Protein AF-A0A1V0DX61-F1 (afdb_monomer_lite)

Structure (mmCIF, N/CA/C/O backbone):
data_AF-A0A1V0DX61-F1
#
_entry.id   AF-A0A1V0DX61-F1
#
loop_
_atom_site.group_PDB
_atom_site.id
_atom_site.type_symbol
_atom_site.label_atom_id
_atom_site.label_alt_id
_atom_site.label_comp_id
_atom_site.label_asym_id
_atom_site.label_entity_id
_atom_site.label_seq_id
_atom_site.pdbx_PDB_ins_code
_atom_site.Cartn_x
_atom_site.Cartn_y
_atom_site.Cartn_z
_atom_site.occupancy
_atom_site.B_iso_or_equiv
_atom_site.auth_seq_id
_atom_site.auth_comp_id
_atom_site.auth_asym_id
_atom_site.auth_atom_id
_atom_site.pdbx_PDB_model_num
ATOM 1 N N . MET A 1 1 ? 13.771 -1.315 5.358 1.00 57.19 1 MET A N 1
ATOM 2 C CA . MET A 1 1 ? 13.101 -0.155 4.737 1.00 57.19 1 MET A CA 1
ATOM 3 C C . MET A 1 1 ? 11.664 -0.553 4.451 1.00 57.19 1 MET A C 1
ATOM 5 O O . MET A 1 1 ? 11.462 -1.501 3.705 1.00 57.19 1 MET A O 1
ATOM 9 N N . GLY A 1 2 ? 10.709 0.043 5.165 1.00 84.00 2 GLY A N 1
ATOM 10 C CA . GLY A 1 2 ? 9.272 -0.198 4.989 1.00 84.00 2 GLY A CA 1
ATOM 11 C C . GLY A 1 2 ? 8.621 0.921 4.179 1.00 84.00 2 GLY A C 1
ATOM 12 O O . GLY A 1 2 ? 9.331 1.740 3.602 1.00 84.00 2 GLY A O 1
ATOM 13 N N . LEU A 1 3 ? 7.287 0.961 4.171 1.00 88.50 3 LEU A N 1
ATOM 14 C CA . LEU 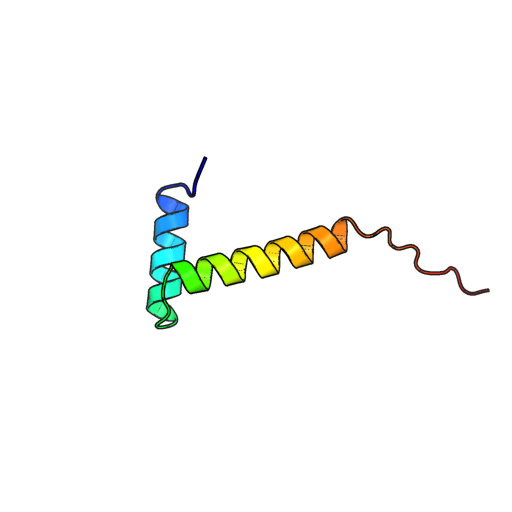A 1 3 ? 6.540 2.075 3.583 1.00 88.50 3 LEU A CA 1
ATOM 15 C C . LEU A 1 3 ? 6.928 3.390 4.267 1.00 88.50 3 LEU A C 1
ATOM 17 O O . LEU A 1 3 ? 7.052 3.446 5.496 1.00 88.50 3 LEU A O 1
ATOM 21 N N . THR A 1 4 ? 7.083 4.447 3.479 1.00 95.50 4 THR A N 1
ATOM 22 C CA . THR A 1 4 ? 7.153 5.814 3.991 1.00 95.50 4 THR A CA 1
ATOM 23 C C . THR A 1 4 ? 5.833 6.184 4.686 1.00 95.50 4 THR A C 1
ATOM 25 O O . THR A 1 4 ? 4.796 5.557 4.437 1.00 95.50 4 THR A O 1
ATOM 28 N N . PRO A 1 5 ? 5.819 7.209 5.557 1.00 95.19 5 PRO A N 1
ATOM 29 C CA . PRO A 1 5 ? 4.587 7.644 6.215 1.00 95.19 5 PRO A CA 1
ATOM 30 C C . PRO A 1 5 ? 3.465 8.003 5.230 1.00 95.19 5 PRO A C 1
ATOM 32 O O . PRO A 1 5 ? 2.304 7.700 5.495 1.00 95.19 5 PRO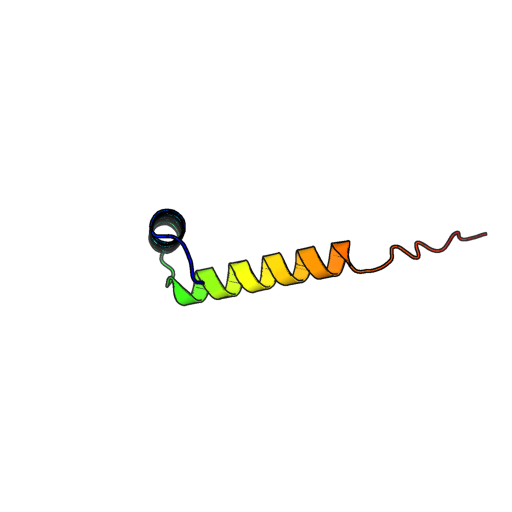 A O 1
ATOM 35 N N . VAL A 1 6 ? 3.819 8.594 4.083 1.00 96.38 6 VAL A N 1
ATOM 36 C CA . VAL A 1 6 ? 2.866 8.965 3.027 1.00 96.38 6 V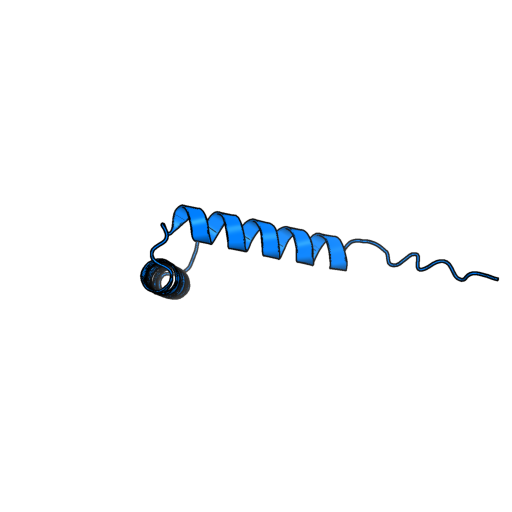AL A CA 1
ATOM 37 C C . VAL A 1 6 ? 2.259 7.718 2.388 1.00 96.38 6 VAL A C 1
ATOM 39 O O . VAL A 1 6 ? 1.042 7.563 2.406 1.00 96.38 6 VAL A O 1
ATOM 42 N N . GLU A 1 7 ? 3.089 6.777 1.930 1.00 95.38 7 GLU A N 1
ATOM 43 C CA . GLU A 1 7 ? 2.616 5.525 1.315 1.00 95.38 7 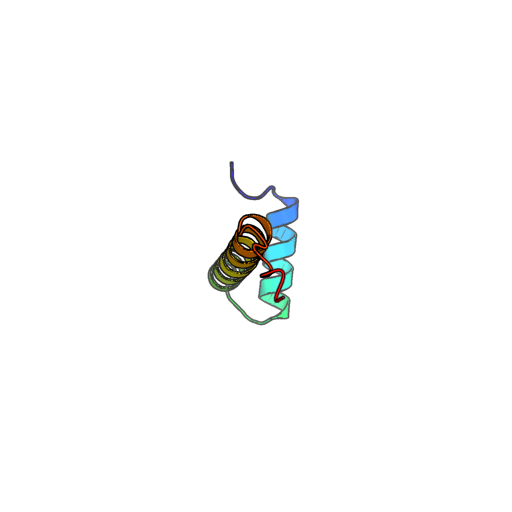GLU A CA 1
ATOM 44 C C . GLU A 1 7 ? 1.759 4.695 2.284 1.00 95.38 7 GLU A C 1
ATOM 46 O O . GLU A 1 7 ? 0.776 4.064 1.891 1.00 95.38 7 GLU A O 1
ATOM 51 N N . ARG A 1 8 ? 2.102 4.702 3.580 1.00 94.94 8 ARG A N 1
ATOM 52 C CA . ARG A 1 8 ? 1.288 4.053 4.615 1.00 94.94 8 ARG A CA 1
ATOM 53 C C . ARG A 1 8 ? -0.081 4.720 4.746 1.00 94.94 8 ARG A C 1
ATOM 55 O O . ARG A 1 8 ? -1.077 4.007 4.815 1.00 94.94 8 ARG A O 1
ATOM 62 N N . GLY A 1 9 ? -0.134 6.052 4.747 1.00 96.75 9 GLY A N 1
ATOM 63 C CA . GLY A 1 9 ? -1.385 6.809 4.805 1.00 96.75 9 GLY A CA 1
ATOM 64 C C . GLY A 1 9 ? -2.278 6.581 3.582 1.00 96.75 9 GLY A C 1
ATOM 65 O O . GLY A 1 9 ? -3.491 6.432 3.721 1.00 96.75 9 GLY A O 1
ATOM 66 N N . GLU A 1 10 ? -1.696 6.486 2.388 1.00 96.50 10 GLU A N 1
ATOM 67 C CA . GLU A 1 10 ? -2.427 6.137 1.163 1.00 96.50 10 GLU A CA 1
ATOM 68 C C . GLU A 1 10 ? -3.010 4.719 1.237 1.00 96.50 10 GLU A C 1
ATOM 70 O O . GLU A 1 10 ? -4.183 4.500 0.920 1.00 96.50 10 GLU A O 1
ATOM 75 N N . LEU A 1 11 ? -2.220 3.753 1.721 1.00 96.06 11 LEU A N 1
ATOM 76 C CA . LEU A 1 11 ? -2.668 2.373 1.900 1.00 96.06 11 LEU A CA 1
ATOM 77 C C . LEU A 1 11 ? -3.787 2.259 2.947 1.00 96.06 11 LEU A C 1
ATOM 79 O O . LEU A 1 11 ? -4.737 1.500 2.747 1.00 96.06 11 LEU A O 1
ATOM 83 N N .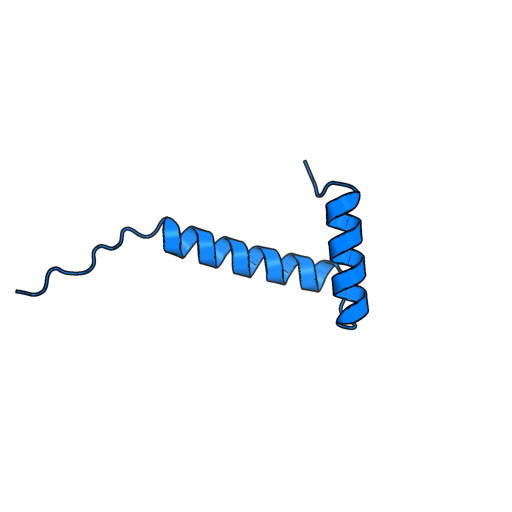 GLU A 1 12 ? -3.689 3.007 4.046 1.00 96.88 12 GLU A N 1
ATOM 84 C CA . GLU A 1 12 ? -4.719 3.101 5.087 1.00 96.88 12 GLU A CA 1
ATOM 85 C C . GLU A 1 12 ? -6.034 3.655 4.533 1.00 96.88 12 GLU A C 1
ATOM 87 O O . GLU A 1 12 ? -7.091 3.052 4.734 1.00 96.88 12 GLU A O 1
ATOM 92 N N . GLN A 1 13 ? -5.976 4.748 3.768 1.00 97.31 13 GLN A N 1
ATOM 93 C CA . GLN A 1 13 ? -7.154 5.334 3.129 1.00 97.31 13 GLN A CA 1
ATOM 94 C C . GLN A 1 13 ? -7.798 4.372 2.131 1.00 97.31 13 GLN A C 1
ATOM 96 O O . GLN A 1 13 ? -9.016 4.193 2.141 1.00 97.31 13 GLN A O 1
ATOM 101 N N . LEU A 1 14 ? -6.997 3.710 1.296 1.00 96.06 14 LEU A N 1
ATOM 102 C CA . LEU A 1 14 ? -7.499 2.730 0.337 1.00 96.06 14 LEU A CA 1
ATOM 103 C C . LEU A 1 14 ? -8.157 1.533 1.039 1.00 96.06 14 LEU A C 1
ATOM 105 O O . LEU A 1 14 ? -9.205 1.049 0.605 1.00 96.06 14 LEU A O 1
ATOM 109 N N . ALA A 1 15 ? -7.555 1.048 2.126 1.00 97.12 15 ALA A N 1
ATOM 110 C CA . ALA A 1 15 ? -8.105 -0.034 2.931 1.00 97.12 15 ALA A CA 1
ATOM 111 C C . ALA A 1 15 ? -9.459 0.360 3.548 1.00 97.12 15 ALA A C 1
ATOM 113 O O . ALA A 1 15 ? -10.424 -0.401 3.427 1.00 97.12 15 ALA A O 1
ATOM 114 N N . ALA A 1 16 ? -9.557 1.573 4.106 1.00 97.12 16 ALA A N 1
ATOM 115 C CA . ALA A 1 16 ? -10.797 2.124 4.649 1.00 97.12 16 ALA A CA 1
ATOM 116 C C . ALA A 1 16 ? -11.888 2.263 3.573 1.00 97.12 16 ALA A C 1
ATOM 118 O O . ALA A 1 16 ? -12.995 1.762 3.756 1.00 97.12 16 ALA A O 1
ATOM 119 N N . GLN A 1 17 ? -11.561 2.840 2.411 1.00 97.44 17 GLN A N 1
ATOM 120 C CA . GLN A 1 17 ? -12.493 2.987 1.281 1.00 97.44 17 GLN A CA 1
ATOM 121 C C . GLN A 1 17 ? -13.058 1.648 0.795 1.00 97.44 17 GLN A C 1
ATOM 123 O O . GLN A 1 17 ? -14.189 1.576 0.322 1.00 97.44 17 GLN A O 1
ATOM 128 N N . ARG A 1 18 ? -12.268 0.575 0.883 1.00 95.38 18 ARG A N 1
ATOM 129 C CA . ARG A 1 18 ? -12.666 -0.766 0.438 1.00 95.38 18 ARG A CA 1
ATOM 130 C C . ARG A 1 18 ? -13.250 -1.626 1.558 1.00 95.38 18 ARG A C 1
ATOM 132 O O . ARG A 1 18 ? -13.556 -2.783 1.289 1.00 95.38 18 ARG A O 1
ATOM 139 N N . ASN A 1 19 ? -13.377 -1.098 2.778 1.00 97.12 19 ASN A N 1
ATOM 140 C CA . ASN A 1 19 ? -13.776 -1.838 3.977 1.00 97.12 19 ASN A CA 1
ATOM 141 C C . ASN A 1 19 ? -12.962 -3.136 4.172 1.00 97.12 19 ASN A C 1
ATOM 143 O O . ASN A 1 19 ? -13.499 -4.212 4.438 1.00 97.12 19 ASN A O 1
ATOM 147 N N . ARG A 1 20 ? -11.643 -3.055 3.957 1.00 96.44 20 ARG A N 1
ATOM 148 C CA . ARG A 1 20 ? -10.704 -4.181 4.083 1.00 96.44 20 ARG A CA 1
ATOM 149 C C . ARG A 1 20 ? -9.584 -3.835 5.055 1.00 96.44 20 ARG A C 1
ATOM 151 O O . ARG A 1 20 ? -9.290 -2.672 5.298 1.00 96.44 20 ARG A O 1
ATOM 158 N N . SER A 1 21 ? -8.916 -4.854 5.596 1.00 97.50 21 SER A N 1
ATOM 159 C CA . SER A 1 21 ? -7.740 -4.636 6.443 1.00 97.50 21 SER A CA 1
ATOM 160 C C . SER A 1 21 ? -6.513 -4.229 5.621 1.00 97.50 21 SER A C 1
ATOM 162 O O . SER A 1 21 ? -6.301 -4.721 4.507 1.00 97.50 21 SER A O 1
ATOM 164 N N . ILE A 1 22 ? -5.655 -3.392 6.215 1.00 95.88 22 ILE A N 1
ATOM 165 C CA . ILE A 1 22 ? -4.377 -2.942 5.633 1.00 95.88 22 ILE A CA 1
ATOM 166 C C . ILE A 1 22 ? -3.529 -4.140 5.191 1.00 95.88 22 ILE A C 1
ATOM 168 O O . ILE A 1 22 ? -3.037 -4.175 4.068 1.00 95.88 22 ILE A O 1
ATOM 172 N N . SER A 1 23 ? -3.411 -5.169 6.035 1.00 95.50 23 SER A N 1
ATOM 173 C CA . SER A 1 23 ? -2.624 -6.372 5.733 1.00 95.50 23 SER A CA 1
ATOM 174 C C . SER A 1 23 ? -3.160 -7.148 4.527 1.00 95.50 23 SER A C 1
ATOM 176 O O . SER A 1 23 ? -2.381 -7.718 3.764 1.00 95.50 23 SER A O 1
ATOM 178 N N . SER A 1 24 ? -4.483 -7.187 4.340 1.00 96.44 24 SER A N 1
ATOM 179 C CA . SER A 1 24 ? -5.095 -7.829 3.171 1.00 96.44 24 SER A CA 1
ATOM 180 C C . SER A 1 24 ? -4.770 -7.055 1.892 1.00 96.44 24 SER A C 1
ATOM 182 O O . SER A 1 24 ? -4.328 -7.655 0.910 1.00 96.44 24 SER A O 1
ATOM 184 N N . MET A 1 25 ? -4.888 -5.724 1.944 1.00 96.12 25 MET A N 1
ATOM 185 C CA . MET A 1 25 ? -4.546 -4.838 0.830 1.00 96.12 25 MET A CA 1
ATOM 186 C C . MET A 1 25 ? -3.057 -4.922 0.473 1.00 96.12 25 MET A C 1
ATOM 188 O O . MET A 1 25 ? -2.706 -5.100 -0.690 1.00 96.12 25 MET A O 1
ATOM 192 N N . ALA A 1 26 ? -2.175 -4.902 1.475 1.00 94.69 26 ALA A N 1
ATOM 193 C CA . ALA A 1 26 ? -0.734 -5.045 1.284 1.00 94.69 26 ALA A CA 1
ATOM 194 C C . ALA A 1 26 ? -0.380 -6.359 0.568 1.00 94.69 26 ALA A C 1
ATOM 196 O O . ALA A 1 26 ? 0.382 -6.361 -0.396 1.00 94.69 26 ALA A O 1
ATOM 197 N N . ARG A 1 27 ? -0.976 -7.485 0.988 1.00 95.50 27 ARG A N 1
ATOM 198 C CA . ARG A 1 27 ? -0.763 -8.787 0.330 1.00 95.50 27 ARG A CA 1
ATOM 199 C C . ARG A 1 27 ? -1.241 -8.788 -1.119 1.00 95.50 27 ARG A C 1
ATOM 201 O O . ARG A 1 27 ? -0.618 -9.431 -1.958 1.00 95.50 27 ARG A O 1
ATOM 208 N N . GLU A 1 28 ? -2.346 -8.112 -1.415 1.00 95.38 28 GLU A N 1
ATOM 209 C CA . GLU A 1 28 ? -2.848 -7.980 -2.782 1.00 95.38 28 GLU A CA 1
ATOM 210 C C . GLU A 1 28 ? -1.880 -7.185 -3.659 1.00 95.38 28 GLU A C 1
ATOM 212 O O . GLU A 1 28 ? -1.484 -7.679 -4.714 1.00 95.38 28 GLU A O 1
ATOM 217 N N . LEU A 1 29 ? -1.416 -6.027 -3.185 1.00 93.62 29 LEU A N 1
ATOM 218 C CA . LEU A 1 29 ? -0.437 -5.203 -3.896 1.00 93.62 29 LEU A CA 1
ATOM 219 C C . LEU A 1 29 ? 0.880 -5.950 -4.138 1.00 93.62 29 LEU A C 1
ATOM 221 O O . LEU A 1 29 ? 1.410 -5.910 -5.246 1.00 93.62 29 LEU A O 1
ATOM 225 N N . ILE A 1 30 ? 1.364 -6.713 -3.152 1.00 93.56 30 ILE A N 1
ATOM 226 C CA . ILE A 1 30 ? 2.549 -7.570 -3.312 1.00 93.56 30 ILE A CA 1
ATOM 227 C C . ILE A 1 30 ? 2.329 -8.611 -4.415 1.00 93.56 30 ILE A C 1
ATOM 229 O O . ILE A 1 30 ? 3.206 -8.809 -5.255 1.00 93.56 30 ILE A O 1
ATOM 233 N N . ARG A 1 31 ? 1.164 -9.274 -4.451 1.00 94.81 31 ARG A N 1
ATOM 234 C CA . ARG A 1 31 ? 0.857 -10.263 -5.499 1.00 94.81 31 ARG A CA 1
ATOM 235 C C . ARG A 1 31 ? 0.789 -9.626 -6.884 1.00 94.81 31 ARG A C 1
ATOM 237 O O . ARG A 1 31 ? 1.320 -10.205 -7.834 1.00 94.81 31 ARG A O 1
ATOM 244 N N . LEU A 1 32 ? 0.160 -8.459 -7.003 1.00 92.88 32 LEU A N 1
ATOM 245 C CA . LEU A 1 32 ? 0.071 -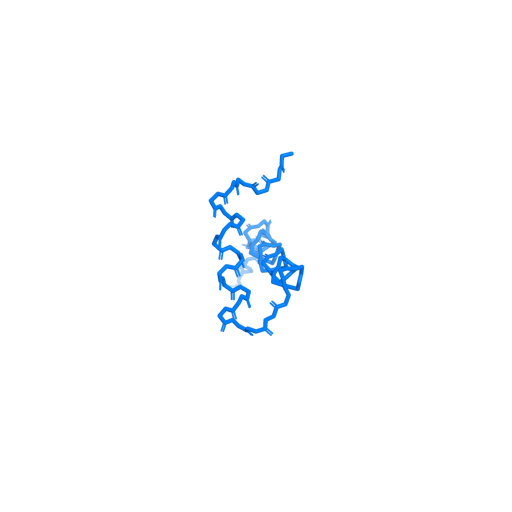7.718 -8.263 1.00 92.88 32 LEU A CA 1
ATOM 246 C C . LEU A 1 32 ? 1.463 -7.297 -8.748 1.00 92.88 32 LEU A C 1
ATOM 248 O O . LEU A 1 32 ? 1.827 -7.593 -9.886 1.00 92.88 32 LEU A O 1
ATOM 252 N N . GLY A 1 33 ? 2.274 -6.709 -7.864 1.00 92.38 33 GLY A N 1
ATOM 253 C CA . GLY A 1 33 ? 3.652 -6.322 -8.164 1.00 92.38 33 GLY A CA 1
ATOM 254 C C . GLY A 1 33 ? 4.523 -7.514 -8.562 1.00 92.38 33 GLY A C 1
ATOM 255 O O . GLY A 1 33 ? 5.187 -7.476 -9.594 1.00 92.38 33 GLY A O 1
ATOM 256 N N . ALA A 1 34 ? 4.463 -8.622 -7.817 1.00 92.44 34 ALA A N 1
ATOM 257 C CA . ALA A 1 34 ? 5.202 -9.841 -8.148 1.00 92.44 34 ALA A CA 1
ATOM 258 C C . ALA A 1 34 ? 4.796 -10.418 -9.515 1.00 92.44 34 ALA A C 1
ATOM 260 O O . ALA A 1 34 ? 5.650 -10.878 -10.273 1.00 92.44 34 ALA A O 1
ATOM 261 N N . SER A 1 35 ? 3.504 -10.379 -9.848 1.00 88.62 35 SER A N 1
ATOM 262 C CA . SER A 1 35 ? 3.003 -10.834 -11.150 1.00 88.62 35 SER A CA 1
ATOM 263 C C . SER A 1 35 ? 3.508 -9.943 -12.286 1.00 88.62 35 SER A C 1
ATOM 265 O O . SER A 1 35 ? 3.947 -10.451 -13.317 1.00 88.62 35 SER A O 1
ATOM 267 N N . HIS A 1 36 ? 3.519 -8.624 -12.079 1.00 90.44 36 HIS A N 1
ATOM 268 C CA . HIS A 1 36 ? 4.045 -7.660 -13.041 1.00 90.44 36 HIS A CA 1
ATOM 269 C C . HIS A 1 36 ? 5.552 -7.839 -13.275 1.00 90.44 36 HIS A C 1
ATOM 271 O O . HIS A 1 36 ? 5.998 -7.914 -14.418 1.00 90.44 36 HIS A O 1
ATOM 277 N N . LEU A 1 37 ? 6.328 -8.009 -12.201 1.00 89.06 37 LEU A N 1
ATOM 278 C CA . LEU A 1 37 ? 7.767 -8.262 -12.290 1.00 89.06 37 LEU A CA 1
ATOM 279 C C . LEU A 1 37 ? 8.074 -9.567 -13.025 1.00 89.06 37 LEU A C 1
ATOM 281 O O . LEU A 1 37 ? 8.966 -9.592 -13.866 1.00 89.06 37 LEU A O 1
ATOM 285 N N . ARG A 1 38 ? 7.309 -10.638 -12.776 1.00 85.94 38 ARG A N 1
ATOM 286 C CA . ARG A 1 38 ? 7.442 -11.895 -13.532 1.00 85.94 38 ARG A CA 1
ATOM 287 C C . ARG A 1 38 ? 7.131 -11.711 -15.014 1.00 85.94 38 ARG A C 1
ATOM 289 O O . ARG A 1 38 ? 7.820 -12.295 -15.838 1.00 85.94 38 ARG A O 1
ATOM 296 N N . ALA A 1 39 ? 6.132 -10.902 -15.360 1.00 84.38 39 ALA A N 1
ATOM 297 C CA . ALA A 1 39 ? 5.790 -10.626 -16.754 1.00 84.38 39 ALA A CA 1
ATOM 298 C C . ALA A 1 39 ? 6.875 -9.814 -17.485 1.00 84.38 39 ALA A C 1
ATOM 300 O O . ALA A 1 39 ? 7.068 -10.003 -18.683 1.00 84.38 39 ALA A O 1
ATOM 301 N N . ILE A 1 40 ? 7.580 -8.927 -16.775 1.00 83.31 40 ILE A N 1
ATOM 302 C CA . ILE A 1 40 ? 8.720 -8.175 -17.320 1.00 83.31 40 ILE A CA 1
ATOM 303 C C . ILE A 1 40 ? 9.962 -9.066 -17.430 1.00 83.31 40 ILE A C 1
ATOM 305 O O . ILE A 1 40 ? 10.662 -9.019 -18.437 1.00 83.31 40 ILE A O 1
ATOM 309 N N . ALA A 1 41 ? 10.238 -9.864 -16.397 1.00 75.94 41 ALA A N 1
ATOM 310 C CA . ALA A 1 41 ? 11.428 -10.706 -16.314 1.00 75.94 41 ALA A CA 1
ATOM 311 C C . ALA A 1 41 ? 11.339 -11.976 -17.172 1.00 75.94 41 ALA A C 1
ATOM 313 O O . ALA A 1 41 ? 12.371 -12.554 -17.507 1.00 75.94 41 ALA A O 1
ATOM 314 N N . ALA A 1 42 ? 10.134 -12.427 -17.531 1.00 64.38 42 ALA A N 1
ATOM 315 C CA . ALA A 1 42 ? 9.967 -13.515 -18.480 1.00 64.38 42 ALA A CA 1
ATOM 316 C C . ALA A 1 42 ? 10.514 -13.066 -19.846 1.00 64.38 42 ALA A C 1
ATOM 318 O O . ALA A 1 42 ? 9.984 -12.109 -20.425 1.00 64.38 42 ALA A O 1
ATOM 319 N N . PRO A 1 43 ? 11.537 -13.744 -20.403 1.00 58.97 43 PRO A N 1
ATOM 320 C CA . PRO A 1 43 ? 11.940 -13.495 -21.771 1.00 58.97 43 PRO A CA 1
ATOM 321 C C . PRO A 1 43 ? 10.708 -13.743 -22.629 1.00 58.97 43 PRO A C 1
ATOM 323 O O . PRO A 1 43 ? 10.134 -14.833 -22.612 1.00 58.97 43 PRO A O 1
ATOM 326 N N . ARG A 1 44 ? 10.282 -12.734 -23.387 1.00 60.59 44 ARG A N 1
ATOM 327 C CA . ARG A 1 44 ? 9.362 -12.951 -24.497 1.00 60.59 44 ARG A CA 1
ATOM 328 C C . ARG A 1 44 ? 10.123 -13.725 -25.572 1.00 60.59 44 ARG A C 1
ATOM 330 O O . ARG A 1 44 ? 10.410 -13.187 -26.633 1.00 60.59 44 ARG A O 1
ATOM 337 N N . SER A 1 45 ? 10.401 -15.006 -25.348 1.00 58.31 45 SER A N 1
ATOM 338 C CA . SER A 1 45 ? 10.534 -15.988 -26.420 1.00 58.31 45 SER A CA 1
ATOM 339 C C . SER A 1 45 ? 9.142 -16.186 -27.022 1.00 58.31 45 SER A C 1
ATOM 341 O O . SER A 1 45 ? 8.529 -17.249 -26.975 1.00 58.31 45 SER A O 1
ATOM 343 N N . ARG A 1 46 ? 8.606 -15.096 -27.586 1.00 58.16 46 ARG A N 1
ATOM 344 C CA . ARG A 1 46 ? 7.534 -15.140 -28.559 1.00 58.16 46 ARG A CA 1
ATOM 345 C C . ARG A 1 46 ? 8.160 -15.840 -29.747 1.00 58.16 46 ARG A C 1
ATOM 347 O O . ARG A 1 46 ? 8.859 -15.218 -30.536 1.00 58.16 46 ARG A O 1
ATOM 354 N N . SER A 1 47 ? 7.973 -17.156 -29.756 1.00 52.44 47 SER A N 1
ATOM 355 C CA . SER A 1 47 ? 8.124 -18.045 -30.893 1.00 52.44 47 SER A CA 1
ATOM 356 C C . SER A 1 47 ? 7.908 -17.242 -32.176 1.00 52.44 47 SER A C 1
ATOM 358 O O . SER A 1 47 ? 6.786 -16.829 -32.480 1.00 52.44 47 SER A O 1
ATOM 360 N N . ALA A 1 48 ? 9.006 -16.952 -32.876 1.00 53.34 48 ALA A N 1
ATOM 361 C CA . ALA A 1 48 ? 8.960 -16.722 -34.304 1.00 53.34 48 ALA A CA 1
ATOM 362 C C . ALA A 1 48 ? 8.453 -18.049 -34.872 1.00 53.34 48 ALA A C 1
ATOM 364 O O . ALA A 1 48 ? 9.198 -19.023 -34.963 1.00 53.34 48 ALA A O 1
ATOM 365 N N . ARG A 1 49 ? 7.135 -18.137 -35.059 1.00 55.56 49 ARG A N 1
ATOM 366 C CA . ARG A 1 49 ? 6.517 -19.266 -35.743 1.00 55.56 49 ARG A CA 1
ATOM 367 C C . ARG A 1 49 ? 6.874 -19.115 -37.229 1.00 55.56 49 ARG A C 1
ATOM 369 O O . ARG A 1 49 ? 6.698 -17.999 -37.724 1.00 55.56 49 ARG A O 1
ATOM 376 N N . PRO A 1 50 ? 7.421 -20.160 -37.873 1.00 61.22 50 PRO A N 1
ATOM 377 C CA . PRO A 1 50 ? 7.734 -20.154 -39.300 1.00 61.22 50 PRO A CA 1
ATOM 378 C C . PRO A 1 50 ? 6.478 -20.012 -40.164 1.00 61.22 50 PRO A C 1
ATOM 380 O O . PRO A 1 50 ? 5.373 -20.334 -39.661 1.00 61.22 50 PRO A O 1
#

Sequence (50 aa):
MGLTPVERGELEQLAAQRNRSISSMARELIRLGASHLRAIAAPRSRSARP

pLDDT: mean 86.29, std 14.85, range [52.44, 97.5]

Secondary structure (DSSP, 8-state):
----HHHHHHHHHHHHHTT--HHHHHHHHHHHHHHHHHHHHS--------

Organism: NCBI:txid95486

Foldseek 3Di:
DDDDPVRLVVLVVVCVVVVHDSVVSVVVVVVVVVVVVCVVPPPPPVPPDD

Radius of gyration: 16.48 Å; chains: 1; bounding box: 27×29×46 Å